Protein AF-D7M0S5-F1 (afdb_monomer_lite)

Sequence (134 aa):
MKILLYVPTLEFPYKHILGARVTFDDLKRLDSNLHNGLIWYLENKLDDIYEFTDEIDGEVYDLKANRRNIAVTEANKKEFVDLKAANRMTIAIEKQLNEFVKGFHDLVPQEVISILSHEDLKLLTSGMPPADGK

InterPro domains:
  IPR000569 HECT domain [PF00632] (7-129)
  IPR000569 HECT domain [PS50237] (1-134)
  IPR035983 HECT, E3 ligase catalytic domain [SSF56204] (4-131)
  IPR050409 E3 ubiquitin-protein ligase [PTHR11254] (11-130)

pLDDT: mean 79.97, std 12.7, range [32.03, 91.94]

Foldseek 3Di:
DQQQDCPPFALVLLCVLLVHDDDLVSLCSVPVPLSVVLVVQLVDADPDWDFQWDADPNDIDHLDPPGRPPTDHNVCSVVSSVSRSCCVRDVVCVVVSVVVSVVVCVPPPSVRCNVDDSVRVVCRNNDPDPPPPD

Structure (mmCIF, N/CA/C/O backbone):
data_AF-D7M0S5-F1
#
_entry.id   AF-D7M0S5-F1
#
loop_
_atom_site.group_PDB
_atom_site.id
_atom_site.type_symbol
_atom_site.label_atom_id
_atom_site.label_alt_id
_atom_site.label_comp_id
_atom_site.label_asym_id
_atom_site.label_entity_id
_atom_site.label_seq_id
_atom_site.pdbx_PDB_ins_code
_atom_site.Cartn_x
_atom_site.Cartn_y
_atom_site.Cartn_z
_atom_site.occupancy
_atom_site.B_iso_or_equiv
_atom_site.auth_seq_id
_atom_site.auth_comp_id
_atom_site.auth_asym_id
_atom_site.auth_atom_id
_atom_site.pdbx_PDB_model_num
ATOM 1 N N . MET A 1 1 ? -17.080 4.282 26.075 1.00 32.03 1 MET A N 1
ATOM 2 C CA . MET A 1 1 ? -16.374 3.065 25.626 1.00 32.03 1 MET A CA 1
ATOM 3 C C . MET A 1 1 ? -15.153 3.522 24.839 1.00 32.03 1 MET A C 1
ATOM 5 O O . MET A 1 1 ? -15.340 4.171 23.824 1.00 32.03 1 MET A O 1
ATOM 9 N N . LYS A 1 2 ? -13.933 3.333 25.361 1.00 36.84 2 LYS A N 1
ATOM 10 C CA . LYS A 1 2 ? -12.682 3.633 24.641 1.00 36.84 2 LYS A CA 1
ATOM 11 C C . LYS A 1 2 ? -12.117 2.301 24.165 1.00 36.84 2 LYS A C 1
ATOM 13 O O . LYS A 1 2 ? -11.790 1.466 25.003 1.00 36.84 2 LYS A O 1
ATOM 18 N N . ILE A 1 3 ? -12.057 2.093 22.856 1.00 44.66 3 ILE A N 1
ATOM 19 C CA . ILE A 1 3 ? -11.367 0.940 22.281 1.00 44.66 3 ILE A CA 1
ATOM 20 C C . ILE A 1 3 ? -9.927 1.398 22.048 1.00 44.66 3 ILE A C 1
ATOM 22 O O . ILE A 1 3 ? -9.660 2.156 21.120 1.00 44.66 3 ILE A O 1
ATOM 26 N N . LEU A 1 4 ? -9.023 1.000 22.945 1.00 46.47 4 LEU A N 1
ATOM 27 C CA . LEU A 1 4 ? -7.585 1.195 22.770 1.00 46.47 4 LEU A CA 1
ATOM 28 C C . LEU A 1 4 ? -7.085 0.145 21.772 1.00 46.47 4 LEU A C 1
ATOM 30 O O . LEU A 1 4 ? -6.841 -1.000 22.148 1.00 46.47 4 LEU A O 1
ATOM 34 N N . LEU A 1 5 ? -6.957 0.524 20.502 1.00 53.16 5 LEU A N 1
ATOM 35 C CA . LEU A 1 5 ? -6.238 -0.269 19.504 1.00 53.16 5 LEU A CA 1
ATOM 36 C C . LEU A 1 5 ? -4.808 0.266 19.445 1.00 53.16 5 LEU A C 1
ATOM 38 O O . LEU A 1 5 ? -4.522 1.239 18.750 1.00 53.16 5 LEU A O 1
ATOM 42 N N . TYR A 1 6 ? -3.901 -0.357 20.197 1.00 46.44 6 TYR A N 1
ATOM 43 C CA . TYR A 1 6 ? -2.477 -0.049 20.103 1.00 46.44 6 TYR A CA 1
ATOM 44 C C . TYR A 1 6 ? -1.901 -0.731 18.854 1.00 46.44 6 TYR A C 1
ATOM 46 O O . TYR A 1 6 ? -1.401 -1.851 18.916 1.00 46.44 6 TYR A O 1
ATOM 54 N N . VAL A 1 7 ? -2.012 -0.054 17.707 1.00 53.22 7 VAL A N 1
ATOM 55 C CA . VAL A 1 7 ? -1.304 -0.390 16.460 1.00 53.22 7 VAL A CA 1
ATOM 56 C C . VAL A 1 7 ? -0.232 0.690 16.263 1.00 53.22 7 VAL A C 1
ATOM 58 O O . VAL A 1 7 ? -0.504 1.724 15.651 1.00 53.22 7 VAL A O 1
ATOM 61 N N . PRO A 1 8 ? 0.950 0.544 16.886 1.00 48.56 8 PRO A N 1
ATOM 62 C CA . PRO A 1 8 ? 1.781 1.687 17.264 1.00 48.56 8 PRO A CA 1
ATOM 63 C C . PRO A 1 8 ? 2.490 2.435 16.132 1.00 48.56 8 PRO A C 1
ATOM 65 O O . PRO A 1 8 ? 3.014 3.514 16.390 1.00 48.56 8 PRO A O 1
ATOM 68 N N . THR A 1 9 ? 2.544 1.926 14.900 1.00 56.97 9 THR A N 1
ATOM 69 C CA . THR A 1 9 ? 3.563 2.426 13.956 1.00 56.97 9 THR A CA 1
ATOM 70 C C . THR A 1 9 ? 3.093 2.765 12.547 1.00 56.97 9 THR A C 1
ATOM 72 O O . THR A 1 9 ? 3.780 3.534 11.882 1.00 56.97 9 THR A O 1
ATOM 75 N N . LEU A 1 10 ? 1.941 2.281 12.079 1.00 67.12 10 LEU A N 1
ATOM 76 C CA . LEU A 1 10 ? 1.583 2.376 10.658 1.00 67.12 10 LEU A CA 1
ATOM 77 C C . LEU A 1 10 ? 0.326 3.220 10.445 1.00 67.12 10 LEU A C 1
ATOM 79 O O . LEU A 1 10 ? -0.685 3.030 11.115 1.00 67.12 10 LEU A O 1
ATOM 83 N N . GLU A 1 11 ? 0.399 4.178 9.520 1.00 73.56 11 GLU A N 1
ATOM 84 C CA . GLU A 1 11 ? -0.697 5.116 9.230 1.00 73.56 11 GLU A CA 1
ATOM 85 C C . GLU A 1 11 ? -1.642 4.624 8.135 1.00 73.56 11 GLU A C 1
ATOM 87 O O . GLU A 1 11 ? -2.835 4.927 8.157 1.00 73.56 11 GLU A O 1
ATOM 92 N N . PHE A 1 12 ? -1.132 3.822 7.199 1.00 76.94 12 PHE A N 1
ATOM 93 C CA . PHE A 1 12 ? -1.922 3.304 6.089 1.00 76.94 12 PHE A CA 1
ATOM 94 C C . PHE A 1 12 ? -3.129 2.433 6.520 1.00 76.94 12 PHE A C 1
ATOM 96 O O . PHE A 1 12 ? -4.151 2.521 5.841 1.00 76.94 12 PHE A O 1
ATOM 103 N N . PRO A 1 13 ? -3.133 1.678 7.648 1.00 82.81 13 PRO A N 1
ATOM 104 C CA . PRO A 1 13 ? -4.334 0.966 8.095 1.00 82.81 13 PRO A CA 1
ATOM 105 C C . PRO A 1 13 ? -5.507 1.908 8.397 1.00 82.81 13 PRO A C 1
ATOM 107 O O . PRO A 1 13 ? -6.648 1.594 8.073 1.00 82.81 13 PRO A O 1
ATOM 110 N N . TYR A 1 14 ? -5.2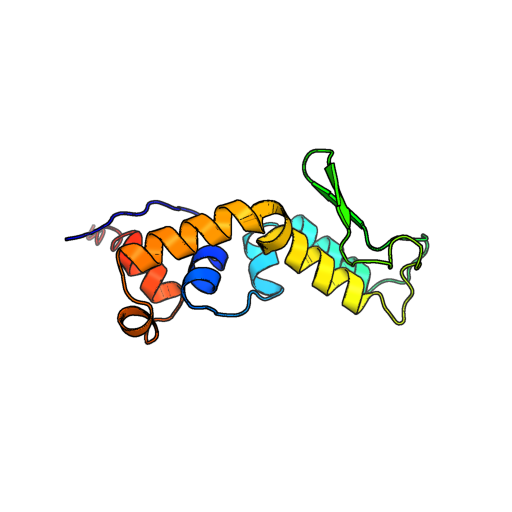35 3.097 8.950 1.00 86.69 14 TYR A N 1
ATOM 111 C CA . TYR A 1 14 ? -6.261 4.117 9.195 1.00 86.69 14 TYR A CA 1
ATOM 112 C C . TYR A 1 14 ? -6.792 4.708 7.890 1.00 86.69 14 TYR A C 1
ATOM 114 O O . TYR A 1 14 ? -7.982 4.996 7.786 1.00 86.69 14 TYR A O 1
ATOM 122 N N . LYS A 1 15 ? -5.933 4.834 6.869 1.00 87.56 15 LYS A N 1
ATOM 123 C CA . LYS A 1 15 ? -6.376 5.204 5.520 1.00 87.56 15 LYS A CA 1
ATOM 124 C C . LYS A 1 15 ? -7.315 4.145 4.945 1.00 87.56 15 LYS A C 1
ATOM 126 O O . LYS A 1 15 ? -8.370 4.511 4.444 1.00 87.56 15 LYS A O 1
ATOM 131 N N . HIS A 1 16 ? -7.008 2.858 5.102 1.00 87.50 16 HIS A N 1
ATOM 132 C CA . HIS A 1 16 ? -7.902 1.782 4.663 1.00 87.50 16 HIS A CA 1
ATOM 133 C C . HIS A 1 16 ? -9.243 1.762 5.402 1.00 87.50 16 HIS A C 1
ATOM 135 O O . HIS A 1 16 ? -10.268 1.614 4.743 1.00 87.50 16 HIS A O 1
ATOM 141 N N . ILE A 1 17 ? -9.262 1.985 6.722 1.00 88.69 17 ILE A N 1
ATOM 142 C CA . ILE A 1 17 ? -10.516 2.123 7.489 1.00 88.69 17 ILE A CA 1
ATOM 143 C C . ILE A 1 17 ? -11.373 3.278 6.941 1.00 88.69 17 ILE A C 1
ATOM 145 O O . ILE A 1 17 ? -12.588 3.164 6.834 1.00 88.69 17 ILE A O 1
ATOM 149 N N . LEU A 1 18 ? -10.752 4.398 6.568 1.00 88.62 18 LEU A N 1
ATOM 150 C CA . LEU A 1 18 ? -11.462 5.557 6.016 1.00 88.62 18 LEU A CA 1
ATOM 151 C C . LEU A 1 18 ? -11.807 5.413 4.523 1.00 88.62 18 LEU A C 1
ATOM 153 O O . LEU A 1 18 ? -12.420 6.313 3.951 1.00 88.62 18 LEU A O 1
ATOM 157 N N . GLY A 1 19 ? -11.390 4.327 3.863 1.00 84.25 19 GLY A N 1
ATOM 158 C CA . GLY A 1 19 ? -11.473 4.195 2.405 1.00 84.25 19 GLY A CA 1
ATOM 159 C C . GLY A 1 19 ? -10.588 5.198 1.648 1.00 84.25 19 GLY A C 1
ATOM 160 O O . GLY A 1 19 ? -10.795 5.446 0.460 1.00 84.25 19 GLY A O 1
ATOM 161 N N . ALA A 1 20 ? -9.608 5.800 2.323 1.00 84.56 20 ALA A N 1
ATOM 162 C CA . ALA A 1 20 ? -8.665 6.737 1.740 1.00 84.56 20 ALA A CA 1
ATOM 163 C C . ALA A 1 20 ? -7.560 6.006 0.965 1.00 84.56 20 ALA A C 1
ATOM 165 O O . ALA A 1 20 ? -7.113 4.914 1.323 1.00 84.56 20 ALA A O 1
ATOM 166 N N . ARG A 1 21 ? -7.079 6.646 -0.104 1.00 79.81 21 ARG A N 1
ATOM 167 C CA . ARG A 1 21 ? -5.997 6.109 -0.931 1.00 79.81 21 ARG A CA 1
ATOM 168 C C . ARG A 1 21 ? -4.654 6.214 -0.203 1.00 79.81 21 ARG A C 1
ATOM 170 O O . ARG A 1 21 ? -4.285 7.287 0.272 1.00 79.81 21 ARG A O 1
ATOM 177 N N . VAL A 1 22 ? -3.904 5.117 -0.197 1.00 81.56 22 VAL A N 1
ATOM 178 C CA . VAL A 1 22 ? -2.505 5.080 0.249 1.00 81.56 22 VAL A CA 1
ATOM 179 C C . VAL A 1 22 ? -1.604 5.685 -0.834 1.00 81.56 22 VAL A C 1
ATOM 181 O O . VAL A 1 22 ? -1.803 5.440 -2.029 1.00 81.56 22 VAL A O 1
ATOM 184 N N . THR A 1 23 ? -0.643 6.514 -0.436 1.00 79.12 23 THR A N 1
ATOM 185 C CA . THR A 1 23 ? 0.253 7.261 -1.326 1.00 79.12 23 THR A CA 1
ATOM 186 C C . THR A 1 23 ? 1.694 6.766 -1.231 1.00 79.12 23 THR A C 1
ATOM 188 O O . THR A 1 23 ? 2.072 6.042 -0.316 1.00 79.12 23 THR A O 1
ATOM 191 N N . PHE A 1 24 ? 2.531 7.177 -2.184 1.00 80.12 24 PHE A N 1
ATOM 192 C CA . PHE A 1 24 ? 3.957 6.844 -2.180 1.00 80.12 24 PHE A CA 1
ATOM 193 C C . PHE A 1 24 ? 4.695 7.395 -0.941 1.00 80.12 24 PHE A C 1
ATOM 195 O O . PHE A 1 24 ? 5.633 6.771 -0.456 1.00 80.12 24 PHE A O 1
ATOM 202 N N . ASP A 1 25 ? 4.227 8.503 -0.358 1.00 80.94 25 ASP A N 1
ATOM 203 C CA . ASP A 1 25 ? 4.778 9.037 0.896 1.00 80.94 25 ASP A CA 1
ATOM 204 C C . ASP A 1 25 ? 4.521 8.116 2.101 1.00 80.94 25 ASP A C 1
ATOM 206 O O . ASP A 1 25 ? 5.347 8.050 3.015 1.00 80.94 25 ASP A O 1
ATOM 210 N N . ASP A 1 26 ? 3.414 7.364 2.099 1.00 82.25 26 ASP A N 1
ATOM 211 C CA . ASP A 1 26 ? 3.130 6.375 3.146 1.00 82.25 26 ASP A CA 1
ATOM 212 C C . ASP A 1 26 ? 4.172 5.253 3.138 1.00 82.25 26 ASP A C 1
ATOM 214 O O . ASP A 1 26 ? 4.577 4.768 4.199 1.00 82.25 26 ASP A O 1
ATOM 218 N N . LEU A 1 27 ? 4.685 4.907 1.950 1.00 85.38 27 LEU A N 1
ATOM 219 C CA . LEU A 1 27 ? 5.763 3.936 1.811 1.00 85.38 27 LEU A CA 1
ATOM 220 C C . LEU A 1 27 ? 7.037 4.433 2.487 1.00 85.38 27 LEU A C 1
ATOM 222 O O . LEU A 1 27 ? 7.700 3.648 3.146 1.00 85.38 27 LEU A O 1
ATOM 226 N N . LYS A 1 28 ? 7.365 5.727 2.393 1.00 86.50 28 LYS A N 1
ATOM 227 C CA . LYS A 1 28 ? 8.552 6.293 3.057 1.00 86.50 28 LYS A CA 1
ATOM 228 C C . LYS A 1 28 ? 8.515 6.108 4.573 1.00 86.50 28 LYS A C 1
ATOM 230 O O . LYS A 1 28 ? 9.562 5.913 5.190 1.00 86.50 28 LYS A O 1
ATOM 235 N N . ARG A 1 29 ? 7.322 6.210 5.170 1.00 81.81 29 ARG A N 1
ATOM 236 C CA . ARG A 1 29 ? 7.101 6.021 6.613 1.00 81.81 29 ARG A CA 1
ATOM 237 C C . ARG A 1 29 ? 7.171 4.544 7.015 1.00 81.81 29 ARG A C 1
ATOM 239 O O . ARG A 1 29 ? 7.627 4.255 8.115 1.00 81.81 29 ARG A O 1
ATOM 246 N N . LEU A 1 30 ? 6.743 3.637 6.134 1.00 82.69 30 LEU A N 1
ATOM 247 C CA . LEU A 1 30 ? 6.795 2.185 6.339 1.00 82.69 30 LEU A CA 1
ATOM 248 C C . LEU A 1 30 ? 8.204 1.605 6.117 1.00 82.69 30 LEU A C 1
ATOM 250 O O . LEU A 1 30 ? 8.710 0.867 6.955 1.00 82.69 30 LEU A O 1
ATOM 254 N N . ASP A 1 31 ? 8.816 1.926 4.980 1.00 85.94 31 ASP A N 1
ATOM 255 C CA . ASP A 1 31 ? 10.106 1.420 4.516 1.00 85.94 31 ASP A CA 1
ATOM 256 C C . ASP A 1 31 ? 10.822 2.506 3.694 1.00 85.94 31 ASP A C 1
ATOM 258 O O . ASP A 1 31 ? 10.667 2.639 2.474 1.00 85.94 31 ASP A O 1
ATOM 262 N N . SER A 1 32 ? 11.624 3.313 4.388 1.00 87.50 32 SER A N 1
ATOM 263 C CA . SER A 1 32 ? 12.386 4.404 3.778 1.00 87.50 32 SER A CA 1
ATOM 264 C C . SER A 1 32 ? 13.443 3.909 2.786 1.00 87.50 32 SER A C 1
ATOM 266 O O . SER A 1 32 ? 13.743 4.613 1.819 1.00 87.50 32 SER A O 1
ATOM 268 N N . ASN A 1 33 ? 13.979 2.702 2.985 1.00 88.38 33 ASN A N 1
ATOM 269 C CA . ASN A 1 33 ? 14.974 2.110 2.097 1.00 88.38 33 ASN A CA 1
ATOM 270 C C . ASN A 1 33 ? 14.340 1.729 0.761 1.00 88.38 33 ASN A C 1
ATOM 272 O O . ASN A 1 33 ? 14.846 2.131 -0.288 1.00 88.38 33 ASN A O 1
ATOM 276 N N . LEU A 1 34 ? 13.206 1.021 0.793 1.00 87.81 34 LEU A N 1
ATOM 277 C CA . LEU A 1 34 ? 12.455 0.690 -0.415 1.00 87.81 34 LEU A CA 1
ATOM 278 C C . LEU A 1 34 ? 11.990 1.958 -1.133 1.00 87.81 34 LEU A C 1
ATOM 280 O O . LEU A 1 34 ? 12.175 2.070 -2.341 1.00 87.81 34 LEU A O 1
ATOM 284 N N . HIS A 1 35 ? 11.450 2.937 -0.405 1.00 91.31 35 HIS A N 1
ATOM 285 C CA . HIS A 1 35 ? 11.053 4.219 -0.985 1.00 91.31 35 HIS A CA 1
ATOM 286 C C . HIS A 1 35 ? 12.206 4.891 -1.749 1.00 91.31 35 HIS A C 1
ATOM 288 O O . HIS A 1 35 ? 12.048 5.260 -2.912 1.00 91.31 35 HIS A O 1
ATOM 294 N N . ASN A 1 36 ? 13.382 5.017 -1.127 1.00 91.94 36 ASN A N 1
ATOM 295 C CA . ASN A 1 36 ? 14.543 5.634 -1.770 1.00 91.94 36 ASN A CA 1
ATOM 296 C C . ASN A 1 36 ? 15.045 4.809 -2.965 1.00 91.94 36 ASN A C 1
ATOM 298 O O . ASN A 1 36 ? 15.407 5.386 -3.988 1.00 91.94 36 ASN A O 1
ATOM 302 N N . GLY A 1 37 ? 15.017 3.477 -2.866 1.00 91.12 37 GLY A N 1
ATOM 303 C CA . GLY A 1 37 ? 15.347 2.588 -3.979 1.00 91.12 37 GLY A CA 1
ATOM 304 C C . GLY A 1 37 ? 14.404 2.764 -5.172 1.00 91.12 37 GLY A C 1
ATOM 305 O O . GLY A 1 37 ? 14.858 2.819 -6.310 1.00 91.12 37 GLY A O 1
ATOM 306 N N . LEU A 1 38 ? 13.103 2.930 -4.924 1.00 90.62 38 LEU A N 1
ATOM 307 C CA . LEU A 1 38 ? 12.111 3.179 -5.971 1.00 90.62 38 LEU A CA 1
ATOM 308 C C . LEU A 1 38 ? 12.239 4.584 -6.582 1.00 90.62 38 LEU A C 1
ATOM 310 O O . LEU A 1 38 ? 12.050 4.724 -7.787 1.00 90.62 38 LEU A O 1
ATOM 314 N N . ILE A 1 39 ? 12.605 5.612 -5.803 1.00 91.88 39 ILE A N 1
ATOM 315 C CA . ILE A 1 39 ? 12.952 6.935 -6.361 1.00 91.88 39 ILE A CA 1
ATOM 316 C C . ILE A 1 39 ? 14.159 6.814 -7.282 1.00 91.88 39 ILE A C 1
ATOM 318 O O . ILE A 1 39 ? 14.100 7.246 -8.431 1.00 91.88 39 ILE A O 1
ATOM 322 N N . TRP A 1 40 ? 15.227 6.173 -6.806 1.00 90.81 40 TRP A N 1
ATOM 323 C CA . TRP A 1 40 ? 16.418 5.955 -7.615 1.00 90.81 40 TRP A CA 1
ATOM 324 C C . TRP A 1 40 ? 16.066 5.210 -8.911 1.00 90.81 40 TRP A C 1
ATOM 326 O O . TRP A 1 40 ? 16.483 5.615 -9.992 1.00 90.81 40 TRP A O 1
ATOM 336 N N . TYR A 1 41 ? 15.207 4.194 -8.834 1.00 88.56 41 TYR A N 1
ATOM 337 C CA . TYR A 1 41 ? 14.712 3.459 -9.999 1.00 88.56 41 TYR A CA 1
ATOM 338 C C . TYR A 1 41 ? 13.950 4.343 -11.006 1.00 88.56 41 TYR A C 1
ATOM 340 O O . TYR A 1 41 ? 14.069 4.167 -12.219 1.00 88.56 41 TYR A O 1
ATOM 348 N N . LEU A 1 42 ? 13.175 5.324 -10.532 1.00 90.19 42 LEU A N 1
ATOM 349 C CA . LEU A 1 42 ? 12.491 6.288 -11.403 1.00 90.19 42 LEU A CA 1
ATOM 350 C C . LEU A 1 42 ? 13.460 7.268 -12.076 1.00 90.19 42 LEU A C 1
ATOM 352 O O . LEU A 1 42 ? 13.213 7.688 -13.209 1.00 90.19 42 LEU A O 1
ATOM 356 N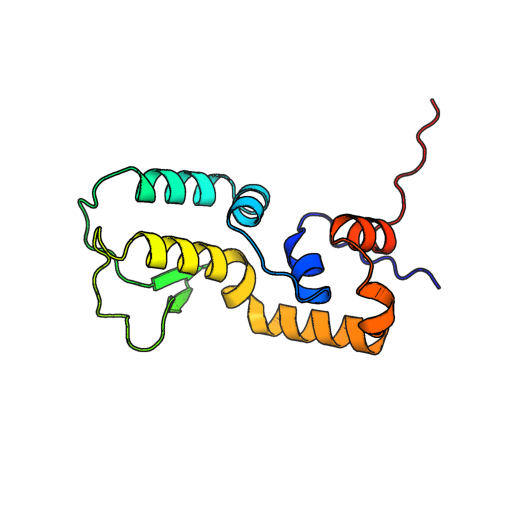 N . GLU A 1 43 ? 14.545 7.635 -11.403 1.00 91.94 43 GLU A N 1
ATOM 357 C CA . GLU A 1 43 ? 15.494 8.653 -11.868 1.00 91.94 43 GLU A CA 1
ATOM 358 C C . GLU A 1 43 ? 16.591 8.090 -12.779 1.00 91.94 43 GLU A C 1
ATOM 360 O O . GLU A 1 43 ? 17.155 8.822 -13.593 1.00 91.94 43 GLU A O 1
ATOM 365 N N . ASN A 1 44 ? 16.868 6.789 -12.684 1.00 90.25 44 ASN A N 1
ATOM 366 C CA . ASN A 1 44 ? 17.938 6.131 -13.426 1.00 90.25 44 ASN A CA 1
ATOM 367 C C . ASN A 1 44 ? 17.398 5.326 -14.614 1.00 90.25 44 ASN A C 1
ATOM 369 O O . ASN A 1 44 ? 16.205 5.012 -14.697 1.00 90.25 44 ASN A O 1
ATOM 373 N N . LYS A 1 45 ? 18.291 5.044 -15.569 1.00 85.75 45 LYS A N 1
ATOM 374 C CA . LYS A 1 45 ? 17.998 4.149 -16.690 1.00 85.75 45 LYS A CA 1
ATOM 375 C C . LYS A 1 45 ? 18.032 2.704 -16.214 1.00 85.75 45 LYS A C 1
ATOM 377 O O . LYS A 1 45 ? 18.858 2.347 -15.380 1.00 85.75 45 LYS A O 1
ATOM 382 N N . LEU A 1 46 ? 17.146 1.892 -16.770 1.00 79.31 46 LEU A N 1
ATOM 383 C CA . LEU A 1 46 ? 17.137 0.457 -16.527 1.00 79.31 46 LEU A CA 1
ATOM 384 C C . LEU A 1 46 ? 18.257 -0.213 -17.324 1.00 79.31 46 LEU A C 1
ATOM 386 O O . LEU A 1 46 ? 18.197 -0.270 -18.553 1.00 79.31 46 LEU A O 1
ATOM 390 N N . ASP A 1 47 ? 19.259 -0.721 -16.611 1.00 75.75 47 ASP A N 1
ATOM 391 C CA . ASP A 1 47 ? 20.320 -1.551 -17.192 1.00 75.75 47 ASP A CA 1
ATOM 392 C C . ASP A 1 47 ? 19.936 -3.046 -17.189 1.00 75.75 47 ASP A C 1
ATOM 394 O O . ASP A 1 47 ? 20.395 -3.807 -18.041 1.00 75.75 47 ASP A O 1
ATOM 398 N N . ASP A 1 48 ? 19.026 -3.442 -16.290 1.00 75.06 48 ASP A N 1
ATOM 399 C CA . ASP A 1 48 ? 18.549 -4.815 -16.111 1.00 75.06 48 ASP A CA 1
ATOM 400 C C . ASP A 1 48 ? 17.093 -5.004 -16.573 1.00 75.06 48 ASP A C 1
ATOM 402 O O . ASP A 1 48 ? 16.268 -4.084 -16.546 1.00 75.06 48 ASP A O 1
ATOM 406 N N . ILE A 1 49 ? 16.757 -6.237 -16.969 1.00 75.06 49 ILE A N 1
ATOM 407 C CA . ILE A 1 49 ? 15.383 -6.640 -17.292 1.00 75.06 49 ILE A CA 1
ATOM 408 C C . ILE A 1 49 ? 14.677 -7.025 -15.992 1.00 75.06 49 ILE A C 1
ATOM 410 O O . ILE A 1 49 ? 15.001 -8.041 -15.382 1.00 75.06 49 ILE A O 1
ATOM 414 N N . TYR A 1 50 ? 13.682 -6.234 -15.599 1.00 79.94 50 TYR A N 1
ATOM 415 C CA . TYR A 1 50 ? 12.811 -6.543 -14.466 1.00 79.94 50 TYR A CA 1
ATOM 416 C C . TYR A 1 50 ? 11.466 -7.086 -14.948 1.00 79.94 50 TYR A C 1
ATOM 418 O O . TYR A 1 50 ? 10.998 -6.741 -16.035 1.00 79.94 50 TYR A O 1
ATOM 426 N N . GLU A 1 51 ? 10.819 -7.888 -14.110 1.00 83.75 51 GLU A N 1
ATOM 427 C CA . GLU A 1 51 ? 9.444 -8.353 -14.299 1.00 83.75 51 GLU A CA 1
ATOM 428 C C . GLU A 1 51 ? 8.507 -7.654 -13.308 1.00 83.75 51 GLU A C 1
ATOM 430 O O . GLU A 1 51 ? 8.940 -7.122 -12.285 1.00 83.75 51 GLU A O 1
ATOM 435 N N . PHE A 1 52 ? 7.202 -7.665 -13.588 1.00 85.75 52 PHE A N 1
ATOM 436 C CA . PHE A 1 52 ? 6.174 -7.143 -12.679 1.00 85.75 52 PHE A CA 1
ATOM 437 C C . PHE A 1 52 ? 5.881 -8.117 -11.522 1.00 85.75 52 PHE A C 1
ATOM 439 O O . PHE A 1 52 ? 4.738 -8.530 -11.312 1.00 85.75 52 PHE A O 1
ATOM 446 N N . THR A 1 53 ? 6.920 -8.473 -10.772 1.00 85.81 53 THR A N 1
ATOM 447 C CA . THR A 1 53 ? 6.861 -9.329 -9.586 1.00 85.81 53 THR A CA 1
ATOM 448 C C . THR A 1 53 ? 7.523 -8.642 -8.389 1.00 85.81 53 THR A C 1
ATOM 450 O O . THR A 1 53 ? 8.309 -7.697 -8.526 1.00 85.81 53 THR A O 1
ATOM 453 N N . ASP A 1 54 ? 7.164 -9.083 -7.189 1.00 86.31 54 ASP A N 1
ATOM 454 C CA . ASP A 1 54 ? 7.765 -8.629 -5.940 1.00 86.31 54 ASP A CA 1
ATOM 455 C C . ASP A 1 54 ? 7.960 -9.813 -4.998 1.00 86.31 54 ASP A C 1
ATOM 457 O O . ASP A 1 54 ? 7.157 -10.739 -5.007 1.00 86.31 54 ASP A O 1
ATOM 461 N N . GLU A 1 55 ? 9.020 -9.794 -4.199 1.00 84.00 55 GLU A N 1
ATOM 462 C CA . GLU A 1 55 ? 9.322 -10.871 -3.257 1.00 84.00 55 GLU A CA 1
ATOM 463 C C . GLU A 1 55 ? 9.182 -10.343 -1.831 1.00 84.00 55 GLU A C 1
ATOM 465 O O . GLU A 1 55 ? 9.793 -9.333 -1.465 1.00 84.00 55 GLU A O 1
ATOM 470 N N . ILE A 1 56 ? 8.351 -11.009 -1.035 1.00 77.44 56 ILE A N 1
ATOM 471 C CA . ILE A 1 56 ? 8.097 -10.666 0.364 1.00 77.44 56 ILE A CA 1
ATOM 472 C C . ILE A 1 56 ? 8.201 -11.954 1.170 1.00 77.44 56 ILE A C 1
ATOM 474 O O . ILE A 1 56 ? 7.500 -12.920 0.885 1.00 77.44 56 ILE A O 1
ATOM 478 N N . ASP A 1 57 ? 9.110 -11.975 2.146 1.00 78.75 57 ASP A N 1
ATOM 479 C CA . ASP A 1 57 ? 9.360 -13.121 3.031 1.00 78.75 57 ASP A CA 1
ATOM 480 C C . ASP A 1 57 ? 9.596 -14.461 2.296 1.00 78.75 57 ASP A C 1
ATOM 482 O O . ASP A 1 57 ? 9.276 -15.535 2.801 1.00 78.75 57 ASP A O 1
ATOM 486 N N . GLY A 1 58 ? 10.191 -14.400 1.098 1.00 81.69 58 GLY A N 1
ATOM 487 C CA . GLY A 1 58 ? 10.488 -15.564 0.254 1.00 81.69 58 GLY A CA 1
ATOM 488 C C . GLY A 1 58 ? 9.332 -16.023 -0.641 1.00 81.69 58 GLY A C 1
ATOM 489 O O . GLY A 1 58 ? 9.478 -17.000 -1.375 1.00 81.69 58 GLY A O 1
ATOM 490 N N . GLU A 1 59 ? 8.193 -15.329 -0.614 1.00 80.12 59 GLU A N 1
ATOM 491 C CA . GLU A 1 59 ? 7.074 -15.557 -1.525 1.00 80.12 59 GLU A CA 1
ATOM 492 C C . GLU A 1 59 ? 7.065 -14.523 -2.653 1.00 80.12 59 GLU A C 1
ATOM 494 O O . GLU A 1 59 ? 7.217 -13.321 -2.425 1.00 80.12 59 GLU A O 1
ATOM 499 N N . VAL A 1 60 ? 6.860 -14.994 -3.886 1.00 84.69 60 VAL A N 1
ATOM 500 C CA . VAL A 1 60 ? 6.793 -14.143 -5.080 1.00 84.69 60 VAL A CA 1
ATOM 501 C C . VAL A 1 60 ? 5.340 -13.781 -5.377 1.00 84.69 60 VAL A C 1
ATOM 503 O O . VAL A 1 60 ? 4.506 -14.648 -5.643 1.00 84.69 60 VAL A O 1
ATOM 506 N N . TYR A 1 61 ? 5.061 -12.483 -5.376 1.00 83.00 61 TYR A N 1
ATOM 507 C CA . TYR A 1 61 ? 3.768 -11.879 -5.656 1.00 83.00 61 TYR A CA 1
ATOM 508 C C . TYR A 1 61 ? 3.750 -11.284 -7.059 1.00 83.00 61 TYR A C 1
ATOM 510 O O . TYR A 1 61 ? 4.662 -10.560 -7.465 1.00 83.00 61 TYR A O 1
ATOM 518 N N . ASP A 1 62 ? 2.663 -11.529 -7.785 1.00 85.69 62 ASP A N 1
ATOM 519 C CA . ASP A 1 62 ? 2.408 -10.807 -9.023 1.00 85.69 62 ASP A CA 1
ATOM 520 C C . ASP A 1 62 ? 1.898 -9.415 -8.719 1.00 85.69 62 ASP A C 1
ATOM 522 O O . ASP A 1 62 ?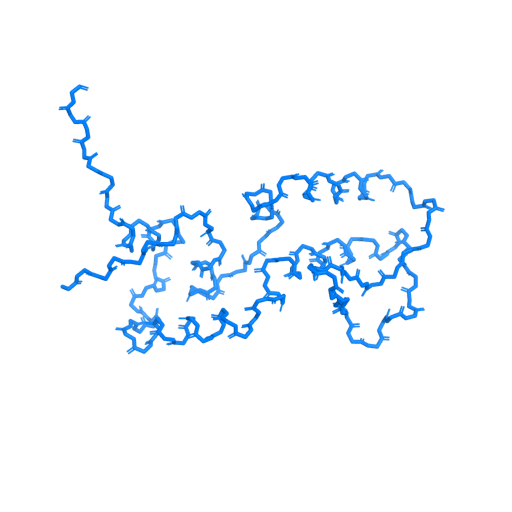 0.826 -9.242 -8.140 1.00 85.69 62 ASP A O 1
ATOM 526 N N . LEU A 1 63 ? 2.593 -8.413 -9.242 1.00 84.06 63 LEU A N 1
ATOM 527 C CA . LEU A 1 63 ? 2.106 -7.043 -9.181 1.00 84.06 63 LEU A CA 1
ATOM 528 C C . LEU A 1 63 ? 0.920 -6.821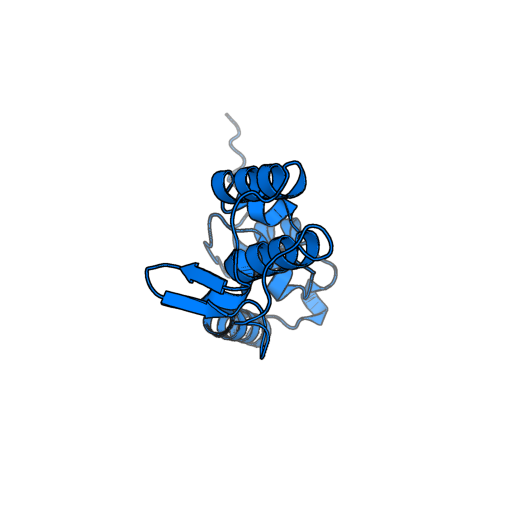 -10.127 1.00 84.06 63 LEU A C 1
ATOM 530 O O . LEU A 1 63 ? 0.161 -5.865 -9.967 1.00 84.06 63 LEU A O 1
ATOM 534 N N . LYS A 1 64 ? 0.753 -7.685 -11.139 1.00 78.31 64 LYS A N 1
ATOM 535 C CA . LYS A 1 64 ? -0.338 -7.583 -12.106 1.00 78.31 64 LYS A CA 1
ATOM 536 C C . LYS A 1 64 ? -0.675 -8.913 -12.774 1.00 78.31 64 LYS A C 1
ATOM 538 O O . LYS A 1 64 ? 0.187 -9.585 -13.342 1.00 78.31 64 LYS A O 1
ATOM 543 N N . ALA A 1 65 ? -1.968 -9.231 -12.810 1.00 71.19 65 ALA A N 1
ATOM 544 C CA . ALA A 1 65 ? -2.486 -10.392 -13.526 1.00 71.19 65 ALA A CA 1
ATOM 545 C C . ALA A 1 65 ? -2.101 -10.348 -15.018 1.00 71.19 65 ALA A C 1
ATOM 547 O O . ALA A 1 65 ? -2.225 -9.312 -15.678 1.00 71.19 65 ALA A O 1
ATOM 548 N N . ASN A 1 66 ? -1.654 -11.487 -15.557 1.00 67.19 66 ASN A N 1
ATOM 549 C CA . ASN A 1 66 ? -1.267 -11.676 -16.964 1.00 67.19 66 ASN A CA 1
ATOM 550 C C . ASN A 1 66 ? -0.081 -10.823 -17.459 1.00 67.19 66 ASN A C 1
ATOM 552 O O . ASN A 1 66 ? 0.120 -10.709 -18.668 1.00 67.19 66 ASN A O 1
ATOM 556 N N . ARG A 1 67 ? 0.717 -10.224 -16.562 1.00 65.25 67 ARG A N 1
ATOM 557 C CA . ARG A 1 67 ? 1.887 -9.401 -16.932 1.00 65.25 67 ARG A CA 1
ATOM 558 C C . ARG A 1 67 ? 3.237 -9.926 -16.430 1.00 65.25 67 ARG A C 1
ATOM 560 O O . ARG A 1 67 ? 4.224 -9.215 -16.572 1.00 65.25 67 ARG A O 1
ATOM 567 N N . ARG A 1 68 ? 3.307 -11.175 -15.950 1.00 63.59 68 ARG A N 1
ATOM 568 C CA . ARG A 1 68 ? 4.576 -11.831 -15.562 1.00 63.59 68 ARG A CA 1
ATOM 569 C C . ARG A 1 68 ? 5.637 -11.786 -16.673 1.00 63.59 68 ARG A C 1
ATOM 571 O O . ARG A 1 68 ? 6.799 -11.571 -16.392 1.00 63.59 68 ARG A O 1
ATOM 578 N N . ASN A 1 69 ? 5.214 -11.873 -17.937 1.00 69.31 69 ASN A N 1
ATOM 579 C CA . ASN A 1 69 ? 6.117 -11.908 -19.097 1.00 69.31 69 ASN A CA 1
ATOM 580 C C . ASN A 1 69 ? 6.347 -10.537 -19.757 1.00 69.31 69 ASN A C 1
ATOM 582 O O . ASN A 1 69 ? 6.847 -10.473 -20.881 1.00 69.31 69 ASN A O 1
ATOM 586 N N . ILE A 1 70 ? 5.907 -9.440 -19.134 1.00 79.38 70 ILE A N 1
ATOM 587 C CA . ILE A 1 70 ? 6.143 -8.096 -19.667 1.00 79.38 70 ILE A CA 1
ATOM 588 C C . ILE A 1 70 ? 7.329 -7.507 -18.921 1.00 79.38 70 ILE A C 1
ATOM 590 O O . ILE A 1 70 ? 7.244 -7.246 -17.726 1.00 79.38 70 ILE A O 1
ATOM 594 N N . ALA A 1 71 ? 8.413 -7.267 -19.653 1.00 86.38 71 ALA A N 1
ATOM 595 C CA . ALA A 1 71 ? 9.567 -6.575 -19.114 1.00 86.38 71 ALA A CA 1
ATOM 596 C C . ALA A 1 71 ? 9.191 -5.153 -18.672 1.00 86.38 71 ALA A C 1
ATOM 598 O O . ALA A 1 71 ? 8.427 -4.437 -19.343 1.00 86.38 71 ALA A O 1
ATOM 599 N N . VAL A 1 72 ? 9.761 -4.726 -17.551 1.00 87.88 72 VAL A N 1
ATOM 600 C CA . VAL A 1 72 ? 9.762 -3.319 -17.174 1.00 87.88 72 VAL A CA 1
ATOM 601 C C . VAL A 1 72 ? 10.657 -2.567 -18.164 1.00 87.88 72 VAL A C 1
ATOM 603 O O . VAL A 1 72 ? 11.748 -3.000 -18.520 1.00 87.88 72 VAL A O 1
ATOM 606 N N . THR A 1 73 ? 10.151 -1.449 -18.658 1.00 89.25 73 THR A N 1
ATOM 607 C CA . THR A 1 73 ? 10.765 -0.557 -19.640 1.00 89.25 73 THR A CA 1
ATOM 608 C C . THR A 1 73 ? 10.653 0.869 -19.122 1.00 89.25 73 THR A C 1
ATOM 610 O O . THR A 1 73 ? 9.804 1.165 -18.281 1.00 89.25 73 THR A O 1
ATOM 613 N N . GLU A 1 74 ? 11.416 1.802 -19.688 1.00 88.94 74 GLU A N 1
ATOM 614 C CA . GLU A 1 74 ? 11.294 3.226 -19.339 1.00 88.94 74 GLU A CA 1
ATOM 615 C C . GLU A 1 74 ? 9.856 3.762 -19.469 1.00 88.94 74 GLU A C 1
ATOM 617 O O . GLU A 1 74 ? 9.426 4.594 -18.674 1.00 88.94 74 GLU A O 1
ATOM 622 N N . ALA A 1 75 ? 9.077 3.248 -20.428 1.00 89.75 75 ALA A N 1
ATOM 623 C CA . ALA A 1 75 ? 7.696 3.672 -20.648 1.00 89.75 75 ALA A CA 1
ATOM 624 C C . ALA A 1 75 ? 6.717 3.175 -19.569 1.00 89.75 75 ALA A C 1
ATOM 626 O O . ALA A 1 75 ? 5.672 3.792 -19.368 1.00 89.75 75 ALA A O 1
ATOM 627 N N . ASN A 1 76 ? 7.026 2.067 -18.884 1.00 88.75 76 ASN A N 1
ATOM 628 C CA . ASN A 1 76 ? 6.141 1.450 -17.890 1.00 88.75 76 ASN A CA 1
ATOM 629 C C . ASN A 1 76 ? 6.748 1.398 -16.468 1.00 88.75 76 ASN A C 1
ATOM 631 O O . ASN A 1 76 ? 6.069 0.964 -15.539 1.00 88.75 76 ASN A O 1
ATOM 635 N N . LYS A 1 77 ? 7.975 1.897 -16.255 1.00 89.94 77 LYS A N 1
ATOM 636 C CA . LYS A 1 77 ? 8.659 1.844 -14.950 1.00 89.94 77 LYS A CA 1
ATOM 637 C C . LYS A 1 77 ? 7.906 2.554 -13.829 1.00 89.94 77 LYS A C 1
ATOM 639 O O . LYS A 1 77 ? 7.921 2.098 -12.691 1.00 89.94 77 LYS A O 1
ATOM 644 N N . LYS A 1 78 ? 7.187 3.635 -14.150 1.00 89.88 78 LYS A N 1
ATOM 645 C CA . LYS A 1 78 ? 6.332 4.322 -13.175 1.00 89.88 78 LYS A CA 1
ATOM 646 C C . LYS A 1 78 ? 5.190 3.422 -12.698 1.00 89.88 78 LYS A C 1
ATOM 648 O O . LYS A 1 78 ? 4.906 3.386 -11.508 1.00 89.88 78 LYS A O 1
ATOM 653 N N . GLU A 1 79 ? 4.567 2.680 -13.615 1.00 89.38 79 GLU A N 1
ATOM 654 C CA . GLU A 1 79 ? 3.516 1.711 -13.277 1.00 89.38 79 GLU A CA 1
ATOM 655 C C . GLU A 1 79 ? 4.076 0.619 -12.358 1.00 89.38 79 GLU A C 1
ATOM 657 O O . GLU A 1 79 ? 3.452 0.287 -11.355 1.00 89.38 79 GLU A O 1
ATOM 662 N N . PHE A 1 80 ? 5.271 0.101 -12.662 1.00 88.88 80 PHE A N 1
ATOM 663 C CA . PHE A 1 80 ? 5.946 -0.883 -11.814 1.00 88.88 80 PHE A CA 1
ATOM 664 C C . PHE A 1 80 ? 6.177 -0.355 -10.393 1.00 88.88 80 PHE A C 1
ATOM 666 O O . PHE A 1 80 ? 5.826 -1.028 -9.427 1.00 88.88 80 PHE A O 1
ATOM 673 N N . VAL A 1 81 ? 6.699 0.867 -10.260 1.00 89.38 81 VAL A N 1
ATOM 674 C CA . VAL A 1 81 ? 6.944 1.507 -8.958 1.00 89.38 81 VAL A CA 1
ATOM 675 C C . VAL A 1 81 ? 5.648 1.724 -8.177 1.00 89.38 81 VAL A C 1
ATOM 677 O O . VAL A 1 81 ? 5.594 1.391 -6.993 1.00 89.38 81 VAL A O 1
ATOM 680 N N . ASP A 1 82 ? 4.596 2.222 -8.834 1.00 86.69 82 ASP A N 1
ATOM 681 C CA . ASP A 1 82 ? 3.284 2.427 -8.210 1.00 86.69 82 ASP A CA 1
ATOM 682 C C . ASP A 1 82 ? 2.714 1.096 -7.677 1.00 86.69 82 ASP A C 1
ATOM 684 O O . ASP A 1 82 ? 2.213 1.035 -6.552 1.00 86.69 82 ASP A O 1
ATOM 688 N N . LEU A 1 83 ? 2.826 0.013 -8.457 1.00 87.62 83 LEU A N 1
ATOM 689 C CA . LEU A 1 83 ? 2.354 -1.314 -8.058 1.00 87.62 83 LEU A CA 1
ATOM 690 C C . LEU A 1 83 ? 3.207 -1.934 -6.949 1.00 87.62 83 LEU A C 1
ATOM 692 O O . LEU A 1 83 ? 2.653 -2.518 -6.024 1.00 87.62 83 LEU A O 1
ATOM 696 N N . LYS A 1 84 ? 4.534 -1.789 -7.000 1.00 87.81 84 LYS A N 1
ATOM 697 C CA . LYS A 1 84 ? 5.447 -2.314 -5.975 1.00 87.81 84 LYS A CA 1
ATOM 698 C C . LYS A 1 84 ? 5.233 -1.622 -4.628 1.00 87.81 84 LYS A C 1
ATOM 700 O O . LYS A 1 84 ? 5.164 -2.279 -3.592 1.00 87.81 84 LYS A O 1
ATOM 705 N N . ALA A 1 85 ? 5.021 -0.306 -4.650 1.00 86.69 85 ALA A N 1
ATOM 706 C CA . ALA A 1 85 ? 4.621 0.454 -3.472 1.00 86.69 85 ALA A CA 1
ATOM 707 C C . ALA A 1 85 ? 3.274 -0.035 -2.909 1.00 86.69 85 ALA A C 1
ATOM 709 O O . ALA A 1 85 ? 3.167 -0.313 -1.713 1.00 86.69 85 ALA A O 1
ATOM 710 N N . ALA A 1 86 ? 2.257 -0.191 -3.764 1.00 82.94 86 ALA A N 1
ATOM 711 C CA . ALA A 1 86 ? 0.947 -0.696 -3.355 1.00 82.94 86 ALA A CA 1
ATOM 712 C C . ALA A 1 86 ? 1.010 -2.134 -2.810 1.00 82.94 86 ALA A C 1
ATOM 714 O O . ALA A 1 86 ? 0.325 -2.454 -1.838 1.00 82.94 86 ALA A O 1
ATOM 715 N N . ASN A 1 87 ? 1.856 -2.992 -3.389 1.00 84.75 87 ASN A N 1
ATOM 716 C CA . ASN A 1 87 ? 2.010 -4.374 -2.952 1.00 84.75 87 ASN A CA 1
ATOM 717 C C . ASN A 1 87 ? 2.533 -4.464 -1.523 1.00 84.75 87 ASN A C 1
ATOM 719 O O . ASN A 1 87 ? 1.951 -5.163 -0.693 1.00 84.75 87 ASN A O 1
ATOM 723 N N . ARG A 1 88 ? 3.568 -3.671 -1.222 1.00 83.62 88 ARG A N 1
ATOM 724 C CA . ARG A 1 88 ? 4.171 -3.623 0.109 1.00 83.62 88 ARG A CA 1
ATOM 725 C C . ARG A 1 88 ? 3.222 -3.094 1.186 1.00 83.62 88 ARG A C 1
ATOM 727 O O . ARG A 1 88 ? 3.314 -3.528 2.330 1.00 83.62 88 ARG A O 1
ATOM 734 N N . MET A 1 89 ? 2.347 -2.148 0.845 1.00 80.50 89 MET A N 1
ATOM 735 C CA . MET A 1 89 ? 1.452 -1.508 1.818 1.00 80.50 89 MET A CA 1
ATOM 736 C C . MET A 1 89 ? 0.098 -2.206 1.960 1.00 80.50 89 MET A C 1
ATOM 738 O O . MET A 1 89 ? -0.524 -2.108 3.013 1.00 80.50 89 MET A O 1
ATOM 742 N N . THR A 1 90 ? -0.384 -2.884 0.918 1.00 77.56 90 THR A N 1
ATOM 743 C CA . THR A 1 90 ? -1.775 -3.353 0.872 1.00 77.56 90 THR A CA 1
ATOM 744 C C . THR A 1 90 ? -1.892 -4.795 0.401 1.00 77.56 90 THR A C 1
ATOM 746 O O . THR A 1 90 ? -2.485 -5.596 1.112 1.00 77.56 90 THR A O 1
ATOM 749 N N . ILE A 1 91 ? -1.343 -5.146 -0.766 1.00 74.44 91 ILE A N 1
ATOM 750 C CA . ILE A 1 91 ? -1.663 -6.429 -1.426 1.00 74.44 91 ILE A CA 1
ATOM 751 C C . ILE A 1 91 ? -1.148 -7.625 -0.614 1.00 74.44 91 ILE A C 1
ATOM 753 O O . ILE A 1 91 ? -1.892 -8.578 -0.396 1.00 74.44 91 ILE A O 1
ATOM 757 N N . ALA A 1 92 ? 0.077 -7.554 -0.085 1.00 73.25 92 ALA A N 1
ATOM 758 C CA . ALA A 1 92 ? 0.677 -8.649 0.687 1.00 73.25 92 ALA A CA 1
ATOM 759 C C . ALA A 1 92 ? -0.109 -9.014 1.963 1.00 73.25 92 ALA A C 1
ATOM 761 O O . ALA A 1 92 ? -0.011 -10.127 2.474 1.00 73.25 92 ALA A O 1
ATOM 762 N N . ILE A 1 93 ? -0.903 -8.075 2.480 1.00 76.50 93 ILE A N 1
ATOM 763 C CA . ILE A 1 93 ? -1.690 -8.230 3.708 1.00 76.50 93 ILE A CA 1
ATOM 764 C C . ILE A 1 93 ? -3.185 -8.002 3.471 1.00 76.50 93 ILE A C 1
ATOM 766 O O . ILE A 1 93 ? -3.929 -7.777 4.426 1.00 76.50 93 ILE A O 1
ATOM 770 N N . GLU A 1 94 ? -3.639 -8.038 2.215 1.00 81.50 94 GLU A N 1
ATOM 771 C CA . GLU A 1 94 ? -4.983 -7.600 1.827 1.00 81.50 94 GLU A CA 1
ATOM 772 C C . GLU A 1 94 ? -6.066 -8.362 2.595 1.00 81.50 94 GLU A C 1
ATOM 774 O O . GLU A 1 94 ? -7.020 -7.770 3.093 1.00 81.50 94 GLU A O 1
ATOM 779 N N . LYS A 1 95 ? -5.894 -9.676 2.768 1.00 79.75 95 LYS A N 1
ATOM 780 C CA . LYS A 1 95 ? -6.852 -10.512 3.499 1.00 79.75 95 LYS A CA 1
ATOM 781 C C . LYS A 1 95 ? -6.963 -10.100 4.969 1.00 79.75 95 LYS A C 1
ATOM 783 O O . LYS A 1 95 ? -8.065 -9.946 5.486 1.00 79.75 95 LYS A O 1
ATOM 788 N N . GLN A 1 96 ? -5.831 -9.931 5.642 1.00 82.75 96 GLN A N 1
ATOM 789 C CA . GLN A 1 96 ? -5.754 -9.550 7.051 1.00 82.75 96 GLN A CA 1
ATOM 790 C C . GLN A 1 96 ? -6.304 -8.137 7.256 1.00 82.75 96 GLN A C 1
ATOM 792 O O . GLN A 1 96 ? -7.059 -7.887 8.193 1.00 82.75 96 GLN A O 1
ATOM 797 N N . LEU A 1 97 ? -5.952 -7.229 6.350 1.00 84.19 97 LEU A N 1
ATOM 798 C CA . LEU A 1 97 ? -6.398 -5.848 6.345 1.00 84.19 97 LEU A CA 1
ATOM 799 C C . LEU A 1 97 ? -7.911 -5.741 6.116 1.00 84.19 97 LEU A C 1
ATOM 801 O O . LEU A 1 97 ? -8.574 -5.006 6.841 1.00 84.19 97 LEU A O 1
ATOM 805 N N . ASN A 1 98 ? -8.473 -6.504 5.177 1.00 86.25 98 ASN A N 1
ATOM 806 C CA . ASN A 1 98 ? -9.913 -6.519 4.912 1.00 86.25 98 ASN A CA 1
ATOM 807 C C . ASN A 1 98 ? -10.713 -7.042 6.111 1.00 86.25 98 ASN A C 1
ATOM 809 O O . ASN A 1 98 ? -11.719 -6.438 6.479 1.00 86.25 98 ASN A O 1
ATOM 813 N N . GLU A 1 99 ? -10.259 -8.117 6.765 1.00 87.94 99 GLU A N 1
ATOM 814 C CA . GLU A 1 99 ? -10.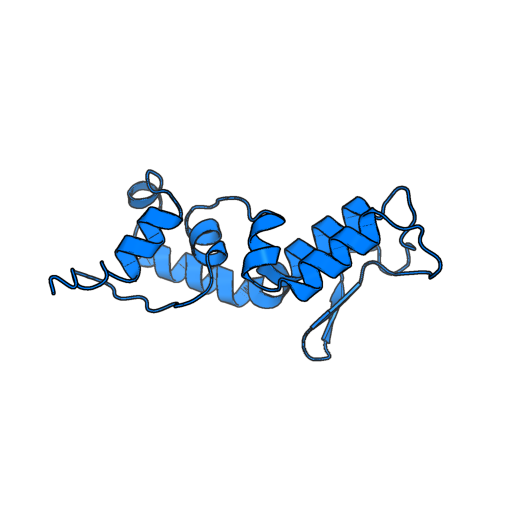907 -8.608 7.990 1.00 87.94 99 GLU A CA 1
ATOM 815 C C . GLU A 1 99 ? -10.767 -7.614 9.151 1.00 87.94 99 GLU A C 1
ATOM 817 O O . GLU A 1 99 ? -11.707 -7.433 9.923 1.00 87.94 99 GLU A O 1
ATOM 822 N N . PHE A 1 100 ? -9.634 -6.913 9.255 1.00 85.62 100 PHE A N 1
ATOM 823 C CA . PHE A 1 100 ? -9.450 -5.850 10.244 1.00 85.62 100 PHE A CA 1
ATOM 824 C C . PHE A 1 100 ? -10.404 -4.671 10.010 1.00 85.62 100 PHE A C 1
ATOM 826 O O . PHE A 1 100 ? -11.083 -4.243 10.942 1.00 85.62 100 PHE A O 1
ATOM 833 N N . VAL A 1 101 ? -10.497 -4.170 8.774 1.00 88.69 101 VAL A N 1
ATOM 834 C CA . VAL A 1 101 ? -11.412 -3.078 8.395 1.00 88.69 101 VAL A CA 1
ATOM 835 C C . VAL A 1 101 ? -12.865 -3.483 8.644 1.00 88.69 101 VAL A C 1
ATOM 837 O O . VAL A 1 101 ? -13.632 -2.716 9.223 1.00 88.69 101 VAL A O 1
ATOM 840 N N . LYS A 1 102 ? -13.236 -4.714 8.281 1.00 90.06 102 LYS A N 1
ATOM 841 C CA . LYS A 1 102 ? -14.567 -5.261 8.551 1.00 90.06 102 LYS A CA 1
ATOM 842 C C . LYS A 1 102 ? -14.859 -5.334 10.050 1.00 90.06 102 LYS A C 1
ATOM 844 O O . LYS A 1 102 ? -15.861 -4.784 10.490 1.00 90.06 102 LYS A O 1
ATOM 849 N N . GLY A 1 103 ? -13.970 -5.938 10.838 1.00 88.94 103 GLY A N 1
ATOM 850 C CA . GLY A 1 103 ? -14.137 -6.033 12.290 1.00 88.94 103 GLY A CA 1
ATOM 851 C C . GLY A 1 103 ? -14.178 -4.664 12.977 1.00 88.94 103 GLY A C 1
ATOM 852 O O . GLY A 1 103 ? -14.870 -4.494 13.979 1.00 88.94 103 GLY A O 1
ATOM 853 N N . PHE A 1 104 ? -13.486 -3.665 12.424 1.00 88.44 104 PHE A N 1
ATOM 854 C CA . PHE A 1 104 ? -13.603 -2.281 12.872 1.00 88.44 104 PHE A CA 1
ATOM 855 C C . PHE A 1 104 ? -15.008 -1.724 12.598 1.00 88.44 104 PHE A C 1
ATOM 857 O O . PHE A 1 104 ? -15.631 -1.164 13.502 1.00 88.44 104 PHE A O 1
ATOM 864 N N . HIS A 1 105 ? -15.532 -1.906 11.382 1.00 90.69 105 HIS A N 1
ATOM 865 C CA . HIS A 1 105 ? -16.853 -1.402 11.001 1.00 90.69 105 HIS A CA 1
ATOM 866 C C . HIS A 1 105 ? -18.030 -2.140 11.645 1.00 90.69 105 HIS A C 1
ATOM 868 O O . HIS A 1 105 ? -19.077 -1.526 11.850 1.00 90.69 105 HIS A O 1
ATOM 874 N N . ASP A 1 106 ? -17.841 -3.394 12.060 1.00 91.88 106 ASP A N 1
ATOM 875 C CA . ASP A 1 106 ? -18.806 -4.122 12.894 1.00 91.88 106 ASP A CA 1
ATOM 876 C C . ASP A 1 106 ? -19.033 -3.424 14.253 1.00 91.88 106 ASP A C 1
ATOM 878 O O . ASP A 1 106 ? -20.097 -3.559 14.860 1.00 91.88 106 ASP A O 1
ATOM 882 N N . LEU A 1 107 ? -18.046 -2.659 14.736 1.00 89.31 107 LEU A N 1
ATOM 883 C CA . LEU A 1 107 ? -18.115 -1.905 15.992 1.00 89.31 107 LEU A CA 1
ATOM 884 C C . LEU A 1 107 ? -18.422 -0.417 15.783 1.00 89.31 107 LEU A C 1
ATOM 886 O O . LEU A 1 107 ? -19.090 0.197 16.619 1.00 89.31 107 LEU A O 1
ATOM 890 N N . VAL A 1 108 ? -17.902 0.178 14.707 1.00 88.38 108 VAL A N 1
ATOM 891 C CA . VAL A 1 108 ? -17.991 1.614 14.424 1.00 88.38 108 VAL A CA 1
ATOM 892 C C . VAL A 1 108 ? -18.431 1.835 12.970 1.00 88.38 108 VAL A C 1
ATOM 894 O O . VAL A 1 108 ? -17.617 1.672 12.056 1.00 88.38 108 VAL A O 1
ATOM 897 N N . PRO A 1 109 ? -19.687 2.262 12.731 1.00 90.06 109 PRO A N 1
ATOM 898 C CA . PRO A 1 109 ? -20.178 2.525 11.381 1.00 90.06 109 PRO A CA 1
ATOM 899 C C . PRO A 1 109 ? -19.312 3.551 10.643 1.00 90.06 109 PRO A C 1
ATOM 901 O O . PRO A 1 109 ? -18.844 4.529 11.237 1.00 90.06 109 PRO A O 1
ATOM 904 N N . GLN A 1 110 ? -19.103 3.340 9.343 1.00 88.12 110 GLN A N 1
ATOM 905 C CA . GLN A 1 110 ? -18.236 4.183 8.516 1.00 88.12 110 GLN A CA 1
ATOM 906 C C . GLN A 1 110 ? -18.694 5.649 8.507 1.00 88.12 110 GLN A C 1
ATOM 908 O O . GLN A 1 110 ? -17.869 6.560 8.536 1.00 88.12 110 GLN A O 1
ATOM 913 N N . GLU A 1 111 ? -20.004 5.884 8.541 1.00 88.25 111 GLU A N 1
ATOM 914 C CA . GLU A 1 111 ? -20.623 7.210 8.520 1.00 88.25 111 GLU A CA 1
ATOM 915 C C . GLU A 1 111 ? -20.261 8.050 9.751 1.00 88.25 111 GLU A C 1
ATOM 917 O O . GLU A 1 111 ? -20.285 9.277 9.699 1.00 88.25 111 GLU A O 1
ATOM 922 N N . VAL A 1 112 ? -19.914 7.402 10.869 1.00 88.31 112 VAL A N 1
ATOM 923 C CA . VAL A 1 112 ? -19.544 8.090 12.115 1.00 88.31 112 VAL A CA 1
ATOM 924 C C . VAL A 1 112 ? -18.131 8.663 12.029 1.00 88.31 112 VAL A C 1
ATOM 926 O O . VAL A 1 112 ? -17.853 9.718 12.598 1.00 88.31 112 VAL A O 1
ATOM 929 N N . ILE A 1 113 ? -17.234 7.977 11.322 1.00 88.50 113 ILE A N 1
ATOM 930 C CA . ILE A 1 113 ? -15.809 8.319 11.268 1.00 88.50 113 ILE A CA 1
ATOM 931 C C . ILE A 1 113 ? -15.383 8.957 9.945 1.00 88.50 113 ILE A C 1
ATOM 933 O O . ILE A 1 113 ? -14.250 9.414 9.843 1.00 88.50 113 ILE A O 1
ATOM 937 N N . SER A 1 114 ? -16.272 9.062 8.954 1.00 87.38 114 SER A N 1
ATOM 938 C CA . SER A 1 114 ? -15.952 9.606 7.626 1.00 87.38 114 SER A CA 1
ATOM 939 C C . SER A 1 114 ? -15.541 11.084 7.620 1.00 87.38 114 SER A C 1
ATOM 941 O O . SER A 1 114 ? -14.992 11.560 6.632 1.00 87.38 114 SER A O 1
ATOM 943 N N . ILE A 1 115 ? -15.831 11.825 8.694 1.00 89.12 115 ILE A N 1
ATOM 944 C CA . ILE A 1 115 ? -15.402 13.221 8.888 1.00 89.12 115 ILE A CA 1
ATOM 945 C C . ILE A 1 115 ? -13.948 13.334 9.375 1.00 89.12 115 ILE A C 1
ATOM 947 O O . ILE A 1 115 ? -13.339 14.396 9.259 1.00 89.12 115 ILE A O 1
ATOM 951 N N . LEU A 1 116 ? -13.393 12.262 9.939 1.00 88.69 116 LEU A N 1
ATOM 952 C CA . LEU A 1 116 ? -12.077 12.278 10.562 1.00 88.69 116 LEU A CA 1
ATOM 953 C C . LEU A 1 116 ? -10.970 12.157 9.517 1.00 88.69 116 LEU A C 1
ATOM 955 O O . LEU A 1 116 ? -11.081 11.398 8.552 1.00 88.69 116 LEU A O 1
ATOM 959 N N . SER A 1 117 ? -9.856 12.846 9.757 1.00 89.56 117 SER A N 1
ATOM 960 C CA . SER A 1 117 ? -8.608 12.514 9.074 1.00 89.56 117 SER A CA 1
ATOM 961 C C . SER A 1 117 ? -8.029 11.200 9.620 1.00 89.56 117 SER A C 1
ATOM 963 O O . SER A 1 117 ? -8.378 10.741 10.712 1.00 89.56 117 SER A O 1
ATOM 965 N N . HIS A 1 118 ? -7.095 10.586 8.887 1.00 86.25 118 HIS A N 1
ATOM 966 C CA . HIS A 1 118 ? -6.391 9.397 9.385 1.00 86.25 118 HIS A CA 1
ATOM 967 C C . HIS A 1 118 ? -5.568 9.692 10.653 1.00 86.25 118 HIS A C 1
ATOM 969 O O . HIS A 1 118 ? -5.353 8.793 11.464 1.00 86.25 118 HIS A O 1
ATOM 975 N N . GLU A 1 119 ? -5.121 10.939 10.838 1.00 85.94 119 GLU A N 1
ATOM 976 C CA . GLU A 1 119 ? -4.397 11.393 12.031 1.00 85.94 119 GLU A CA 1
ATOM 977 C C . GLU A 1 119 ? -5.340 11.477 13.236 1.00 85.94 119 GLU A C 1
ATOM 979 O O . GLU A 1 119 ? -5.011 10.958 14.304 1.00 85.94 119 GLU A O 1
ATOM 984 N N . ASP A 1 120 ? -6.543 12.029 13.043 1.00 87.50 120 ASP A N 1
ATOM 985 C CA . ASP A 1 120 ? -7.575 12.103 14.083 1.00 87.50 120 ASP A CA 1
ATOM 986 C C . ASP A 1 120 ? -8.045 10.710 14.500 1.00 87.50 120 ASP A C 1
ATOM 988 O O . ASP A 1 120 ? -8.141 10.411 15.691 1.00 87.50 120 ASP A O 1
ATOM 992 N N . LEU A 1 121 ? -8.303 9.827 13.528 1.00 86.75 121 LEU A N 1
ATOM 993 C CA . LEU A 1 121 ? -8.733 8.459 13.810 1.00 86.75 121 LEU A CA 1
ATOM 994 C C . LEU A 1 121 ? -7.658 7.696 14.593 1.00 86.75 121 LEU A C 1
ATOM 996 O O . LEU A 1 121 ? -7.975 7.045 15.589 1.00 86.75 121 LEU A O 1
ATOM 1000 N N . LYS A 1 122 ? -6.388 7.833 14.193 1.00 83.56 122 LYS A N 1
ATOM 1001 C CA . LYS A 1 122 ? -5.246 7.274 14.924 1.00 83.56 122 LYS A CA 1
ATOM 1002 C C . LYS A 1 122 ? -5.177 7.817 16.346 1.00 83.56 122 LYS A C 1
ATOM 1004 O O . LYS A 1 122 ? -5.013 7.036 17.281 1.00 83.56 122 LYS A O 1
ATOM 1009 N N . LEU A 1 123 ? -5.317 9.126 16.539 1.00 83.06 123 LEU A N 1
ATOM 1010 C CA . LEU A 1 123 ? -5.281 9.744 17.866 1.00 83.06 123 LEU A CA 1
ATOM 1011 C C . LEU A 1 123 ? -6.416 9.230 18.767 1.00 83.06 123 LEU A C 1
ATOM 1013 O O . LEU A 1 123 ? -6.206 8.964 19.951 1.00 83.06 123 LEU A O 1
ATOM 1017 N N . LEU A 1 124 ? -7.614 9.043 18.211 1.00 82.25 124 LEU A N 1
ATOM 1018 C CA . LEU A 1 124 ? -8.769 8.528 18.947 1.00 82.25 124 LEU A CA 1
ATOM 1019 C C . LEU A 1 124 ? -8.577 7.080 19.416 1.00 82.25 124 LEU A C 1
ATOM 1021 O O . LEU A 1 124 ? -8.968 6.756 20.540 1.00 82.25 124 LEU A O 1
ATOM 1025 N N . THR A 1 125 ? -7.974 6.220 18.590 1.00 77.56 125 THR A N 1
ATOM 1026 C CA . THR A 1 125 ? -7.751 4.800 18.918 1.00 77.56 125 THR A CA 1
ATOM 1027 C C . THR A 1 125 ? -6.543 4.571 19.820 1.00 77.56 125 THR A C 1
ATOM 1029 O O . THR A 1 125 ? -6.565 3.660 20.646 1.00 77.56 125 THR A O 1
ATOM 1032 N N . SER A 1 126 ? -5.495 5.385 19.683 1.00 72.50 126 SER A N 1
ATOM 1033 C CA . SER A 1 126 ? -4.269 5.268 20.486 1.00 72.50 126 SER A CA 1
ATOM 1034 C C . SER A 1 126 ? -4.328 6.041 21.810 1.00 72.50 126 SER A C 1
ATOM 1036 O O . SER A 1 126 ? -3.550 5.757 22.720 1.00 72.50 126 SER A O 1
ATOM 1038 N N . GLY A 1 127 ? -5.313 6.932 21.965 1.00 66.88 127 GLY A N 1
ATOM 1039 C CA . GLY A 1 127 ? -5.443 7.827 23.110 1.00 66.88 127 GLY A CA 1
ATOM 1040 C C . GLY A 1 127 ? -4.509 9.033 22.994 1.00 66.88 127 GLY A C 1
ATOM 1041 O O . GLY A 1 127 ? -3.486 8.988 22.316 1.00 66.88 127 GLY A O 1
ATOM 1042 N N . MET A 1 128 ? -4.851 10.139 23.664 1.00 60.72 128 MET A N 1
ATOM 1043 C CA . MET A 1 128 ? -3.904 11.251 23.776 1.00 60.72 128 MET A CA 1
ATOM 1044 C C . MET A 1 128 ? -2.694 10.787 24.593 1.00 60.72 128 MET A C 1
ATOM 1046 O O . MET A 1 128 ? -2.905 10.190 25.659 1.00 60.72 128 MET A O 1
ATOM 1050 N N . PRO A 1 129 ? -1.455 11.073 24.149 1.00 58.91 129 PRO A N 1
ATOM 1051 C CA . PRO A 1 129 ? -0.304 10.923 25.023 1.00 58.91 129 PRO A CA 1
ATOM 1052 C C . PRO A 1 129 ? -0.568 11.725 26.306 1.00 58.91 129 PRO A C 1
ATOM 1054 O O . PRO A 1 129 ? -1.228 12.772 26.237 1.00 58.91 129 PRO A O 1
ATOM 1057 N N . PRO A 1 130 ? -0.135 11.233 27.481 1.00 56.06 130 PRO A N 1
ATOM 1058 C CA . PRO A 1 130 ? -0.258 12.010 28.701 1.00 56.06 130 PRO A CA 1
ATOM 1059 C C . PRO A 1 130 ? 0.325 13.399 28.443 1.00 56.06 130 PRO A C 1
ATOM 1061 O O . PRO A 1 130 ? 1.378 13.539 27.822 1.00 56.06 130 PRO A O 1
ATOM 1064 N N . ALA A 1 131 ? -0.412 14.433 28.848 1.00 59.00 131 ALA A N 1
ATOM 1065 C CA . ALA A 1 131 ? 0.134 15.774 28.882 1.00 59.00 131 ALA A CA 1
ATOM 1066 C C . ALA A 1 131 ? 1.265 15.739 29.910 1.00 59.00 131 ALA A C 1
ATOM 1068 O O . ALA A 1 131 ? 1.013 15.846 31.112 1.00 59.00 131 ALA A O 1
ATOM 1069 N N . ASP A 1 132 ? 2.490 15.516 29.445 1.00 60.25 132 ASP A N 1
ATOM 1070 C CA . ASP A 1 132 ? 3.684 15.617 30.265 1.00 60.25 132 ASP A CA 1
ATOM 1071 C C . ASP A 1 132 ? 3.878 17.099 30.592 1.00 60.25 132 ASP A C 1
ATOM 1073 O O . ASP A 1 132 ? 4.607 17.842 29.945 1.00 60.25 132 ASP A O 1
ATOM 1077 N N . GLY A 1 133 ? 3.128 17.553 31.591 1.00 55.16 133 GLY A N 1
ATOM 1078 C CA . GLY A 1 133 ? 3.409 18.765 32.326 1.00 55.16 133 GLY A CA 1
ATOM 1079 C C . GLY A 1 133 ? 4.469 18.459 33.372 1.00 55.16 133 GLY A C 1
ATOM 1080 O O . GLY A 1 133 ? 4.111 18.215 34.523 1.00 55.16 133 GLY A O 1
ATOM 1081 N N . LYS A 1 134 ? 5.742 18.473 32.964 1.00 39.28 134 LYS A N 1
ATOM 1082 C CA . LYS A 1 134 ? 6.895 18.864 33.790 1.00 39.28 134 LYS A CA 1
ATOM 1083 C C . LYS A 1 134 ? 7.996 19.451 32.922 1.00 39.28 134 LYS A C 1
ATOM 1085 O O . LYS A 1 134 ? 8.383 18.781 31.944 1.00 39.28 134 LYS A O 1
#

Se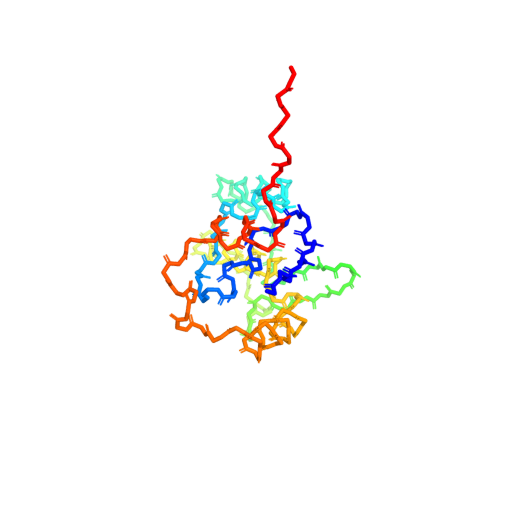condary structure (DSSP, 8-state):
--------S-SHHHHHHTTPPP-HHHHHHH-HHHHHHHHHHHHS---S--BSEEEETTEEEESSTT-TT-B--TTTHHHHHHHHHHHHHTGGGHHHHHHHHHHHHHHS-HHHHTTS-HHHHHHHHH-PPP----

Organism: Arabidopsis lyrata subsp. lyrata (NCBI:txid81972)

Radius of gyration: 18.08 Å; chains: 1; bounding box: 41×34×54 Å